Protein AF-A0A0P9PEJ6-F1 (afdb_monomer)

Sequence (163 aa):
MDCRLTDPLYSADGSTVIAEAGDKLTGEQTVQVGPGETSVFTTWTEIETQSGVRAKMDSFGAGPMGASGTEAWINRHYMQRFGGAVMLSFIQDALQAASNTTQKSSGSGGYTVNNSEQNVESMANKALDSTINIPDTGKLLPGTVITVIVARDIDFSSVFENR

InterPro domains:
  IPR005498 Type IV secretion system, VirB10/TraB/TrbI [PF03743] (3-156)
  IPR005498 Type IV secretion system, VirB10/TraB/TrbI [cd16429] (3-157)
  IPR042217 Type IV secretion system, VirB10/TrbI [G3DSA:2.40.128.260] (1-99)
  IPR042217 Type IV secretion system, VirB10/TrbI [G3DSA:2.40.128.260] (100-163)

Nearest PDB structures (foldseek):
  7o3j-assembly1_A  TM=9.159E-01  e=1.024E-11  Escherichia coli
  8rt6-assembly1_A  TM=8.997E-01  e=5.578E-12  Escherichia coli
  6gyb-assembly1_c  TM=8.789E-01  e=1.316E-09  Xanthomonas citri pv. citri str. 306
  3jqo-assembly1_S  TM=8.433E-01  e=7.652E-09  Escherichia coli K-12
  3jqo-assembly1_G  TM=8.397E-01  e=2.425E-08  Escherichia coli K-12

Radius of gyration: 28.83 Å; Cα contacts (8 Å, |Δi|>4): 261; chains: 1; bounding box: 66×24×83 Å

Foldseek 3Di:
DKDWAQAFDADPVRQDGPAHGRWIWDWDWDDDDDDVDQFIKIFTAWTAHPVGDIFGQRFIKAAPVRHHGHGWDKDPVCCQQCVLLVVLVVVLVVLVVVLVVVVVPDPDDRDPCPVVNVVSVVVSVVSNVVRNPPDMDTDDDPPRDMDIDRPDDTDPCVPDDDD

Organism: NCBI:txid317659

Mean predicted aligned error: 10.23 Å

Solvent-accessible surface area (backbone atoms only — not comparable to full-atom values): 9540 Å² total; per-residue (Å²): 87,82,47,61,38,83,60,65,39,58,41,98,86,62,84,43,80,74,34,52,54,62,21,39,34,37,31,48,78,49,70,54,70,50,96,92,46,56,35,32,39,33,39,35,42,36,40,38,30,89,90,69,53,70,47,73,54,74,20,45,33,16,14,75,85,69,42,90,22,26,80,32,54,70,49,68,51,59,63,71,29,43,39,65,39,54,56,47,49,55,51,50,54,50,51,52,53,51,49,55,57,52,62,76,71,50,99,68,82,84,78,80,59,68,70,57,56,58,53,51,52,54,49,33,52,53,52,29,66,68,23,62,73,61,74,59,46,63,43,75,62,91,87,65,69,69,33,76,49,78,76,58,92,74,88,56,72,94,79,53,79,95,125

Secondary structure (DSSP, 8-state):
-EEE-SSPEEPTTSSSEEE-TT-EEEEEEEE---TT--EEEEEEEEEE-TTS-EEEEEEEEE-TTS-BBEE-EEE--HHHHHHHHHHHHHHHHHHHHHHHHHHTT-SS-----HHHHHHHHHHHHHHHHHHTTPPPEEEPPTT---EEE--S----TTT----

Structure (mmCIF, N/CA/C/O backbone):
data_AF-A0A0P9PEJ6-F1
#
_entry.id   AF-A0A0P9PEJ6-F1
#
loop_
_atom_site.group_PDB
_atom_site.id
_atom_site.type_symbol
_atom_site.label_atom_id
_atom_site.label_alt_id
_atom_site.label_comp_id
_atom_site.label_asym_id
_atom_site.label_entity_id
_atom_site.label_seq_id
_atom_site.pdbx_PDB_ins_code
_atom_site.Cartn_x
_atom_site.Cartn_y
_atom_site.Cartn_z
_atom_site.occupancy
_atom_site.B_iso_or_equiv
_atom_site.auth_seq_id
_atom_site.auth_comp_id
_atom_site.auth_asym_id
_atom_site.auth_atom_id
_atom_site.pdbx_PDB_model_num
ATOM 1 N N . MET A 1 1 ? -0.291 6.636 4.064 1.00 87.12 1 MET A N 1
ATOM 2 C CA . MET A 1 1 ? -1.373 6.133 3.194 1.00 87.12 1 MET A CA 1
ATOM 3 C C . MET A 1 1 ? -2.615 6.065 4.041 1.00 87.12 1 MET A C 1
ATOM 5 O O . MET A 1 1 ? -2.540 5.523 5.137 1.00 87.12 1 MET A O 1
ATOM 9 N N . ASP A 1 2 ? -3.720 6.586 3.517 1.00 91.19 2 ASP A N 1
ATOM 10 C CA . ASP A 1 2 ? -4.993 6.625 4.226 1.00 91.19 2 ASP A CA 1
ATOM 11 C C . ASP A 1 2 ? -5.980 5.729 3.478 1.00 91.19 2 ASP A C 1
ATOM 13 O O . ASP A 1 2 ? -6.169 5.878 2.269 1.00 91.19 2 ASP A O 1
ATOM 17 N N . CYS A 1 3 ? -6.590 4.788 4.188 1.00 93.00 3 CYS A N 1
ATOM 18 C CA . CYS A 1 3 ? -7.646 3.924 3.675 1.00 93.00 3 CYS A CA 1
ATOM 19 C C . CYS A 1 3 ? -8.852 3.933 4.599 1.00 93.00 3 CYS A C 1
ATOM 21 O O . CYS A 1 3 ? -8.797 4.411 5.733 1.00 93.00 3 CYS A O 1
ATOM 23 N N . ARG A 1 4 ? -9.966 3.445 4.065 1.00 94.75 4 ARG A N 1
ATOM 24 C CA . ARG A 1 4 ? -11.242 3.369 4.762 1.00 94.75 4 ARG A CA 1
ATOM 25 C C . ARG A 1 4 ? -11.670 1.917 4.815 1.00 94.75 4 ARG A C 1
ATOM 27 O O . ARG A 1 4 ? -11.563 1.220 3.807 1.00 94.75 4 ARG A O 1
ATOM 34 N N . LEU A 1 5 ? -12.121 1.483 5.983 1.00 94.00 5 LEU A N 1
ATOM 35 C CA . LEU A 1 5 ? -12.648 0.142 6.176 1.00 94.00 5 LEU A CA 1
ATOM 36 C C . LEU A 1 5 ? -13.918 -0.032 5.324 1.00 94.00 5 LEU A C 1
ATOM 38 O O . LEU A 1 5 ? -14.782 0.846 5.334 1.00 94.00 5 LEU A O 1
ATOM 42 N N . THR A 1 6 ? -14.019 -1.119 4.559 1.00 93.44 6 THR A N 1
ATOM 43 C CA . THR A 1 6 ? -15.187 -1.387 3.698 1.00 93.44 6 THR A CA 1
ATOM 44 C C . THR A 1 6 ? -16.329 -2.031 4.465 1.00 93.44 6 THR A C 1
ATOM 46 O O . THR A 1 6 ? -17.483 -1.668 4.258 1.00 93.44 6 THR A O 1
ATOM 49 N N . ASP A 1 7 ? -15.992 -2.943 5.372 1.00 92.50 7 ASP A N 1
ATOM 50 C CA . ASP A 1 7 ? -16.924 -3.762 6.137 1.00 92.50 7 ASP A CA 1
ATOM 51 C C . ASP A 1 7 ? -16.652 -3.595 7.635 1.00 92.50 7 ASP A C 1
ATOM 53 O O . ASP A 1 7 ? -15.500 -3.383 8.013 1.00 92.50 7 ASP A O 1
ATOM 57 N N . PRO A 1 8 ? -17.675 -3.684 8.501 1.00 92.81 8 PRO A N 1
ATOM 58 C CA . PRO A 1 8 ? -17.476 -3.574 9.941 1.00 92.81 8 PRO A CA 1
ATOM 59 C C . PRO A 1 8 ? -16.565 -4.690 10.471 1.00 92.81 8 PRO A C 1
ATOM 61 O O . PRO A 1 8 ? -16.669 -5.852 10.072 1.00 92.81 8 PRO A O 1
ATOM 64 N N . LEU A 1 9 ? -15.687 -4.329 11.406 1.00 91.00 9 LEU A N 1
ATOM 65 C CA . LEU A 1 9 ? -14.806 -5.250 12.112 1.00 91.00 9 LEU A CA 1
ATOM 66 C C . LEU A 1 9 ? -15.454 -5.668 13.430 1.00 91.00 9 LEU A C 1
ATOM 68 O O . LEU A 1 9 ? -15.794 -4.825 14.262 1.00 91.00 9 LEU A O 1
ATOM 72 N N . TYR A 1 10 ? -15.561 -6.973 13.640 1.00 91.62 10 TYR A N 1
ATOM 73 C CA . TYR A 1 10 ? -16.119 -7.555 14.855 1.00 91.62 10 TYR A CA 1
ATOM 74 C C . TYR A 1 10 ? -15.022 -8.084 15.780 1.00 91.62 10 TYR A C 1
ATOM 76 O O . TYR A 1 10 ? -13.910 -8.392 15.344 1.00 91.62 10 TYR A O 1
ATOM 84 N N . SER A 1 11 ? -15.355 -8.222 17.061 1.00 90.44 11 SER A N 1
ATOM 85 C CA . SER A 1 11 ? -14.578 -8.993 18.027 1.00 90.44 11 SER A CA 1
ATOM 86 C C . SER A 1 11 ? -14.460 -10.460 17.612 1.00 90.44 11 SER A C 1
ATOM 88 O O . SER A 1 11 ? -15.230 -10.964 16.794 1.00 90.44 11 SER A O 1
ATOM 90 N N . ALA A 1 12 ? -13.494 -11.172 18.195 1.00 89.19 12 ALA A N 1
ATOM 91 C CA . ALA A 1 12 ? -13.228 -12.573 17.861 1.00 89.19 12 ALA A CA 1
ATOM 92 C C . ALA A 1 12 ? -14.444 -13.501 18.073 1.00 89.19 12 ALA A C 1
ATOM 94 O O . ALA A 1 12 ? -14.595 -14.493 17.366 1.00 89.19 12 ALA A O 1
ATOM 95 N N . ASP A 1 13 ? -15.313 -13.175 19.031 1.00 89.75 13 ASP A N 1
ATOM 96 C CA . ASP A 1 13 ? -16.569 -13.878 19.318 1.00 89.75 13 ASP A CA 1
ATOM 97 C C . ASP A 1 13 ? -17.778 -13.324 18.536 1.00 89.75 13 ASP A C 1
ATOM 99 O O . ASP A 1 13 ? -18.874 -13.873 18.627 1.00 89.75 13 ASP A O 1
ATOM 103 N N . GLY A 1 14 ? -17.596 -12.242 17.775 1.00 88.56 14 GLY A N 1
ATOM 104 C CA . GLY A 1 14 ? -18.642 -11.581 16.998 1.00 88.56 14 GLY A CA 1
ATOM 105 C C . GLY A 1 14 ? -19.641 -10.760 17.819 1.00 88.56 14 GLY A C 1
ATOM 106 O O . GLY A 1 14 ? -20.608 -10.261 17.245 1.00 88.56 14 GLY A O 1
ATOM 107 N N . SER A 1 15 ? -19.451 -10.627 19.136 1.00 88.12 15 SER A N 1
ATOM 108 C CA . SER A 1 15 ? -20.424 -9.966 20.016 1.00 88.12 15 SER A CA 1
ATOM 109 C C . SER A 1 15 ? -20.410 -8.440 19.907 1.00 88.12 15 SER A C 1
ATOM 111 O O . SER A 1 15 ? -21.453 -7.811 20.092 1.00 88.12 15 SER A O 1
ATOM 113 N N . THR A 1 16 ? -19.266 -7.853 19.549 1.00 87.94 16 THR A N 1
ATOM 114 C CA . THR A 1 16 ? -19.057 -6.402 19.568 1.00 87.94 16 THR A CA 1
ATOM 115 C C . THR A 1 16 ? -18.464 -5.921 18.254 1.00 87.94 16 THR A C 1
ATOM 117 O O . THR A 1 16 ? -17.508 -6.497 17.736 1.00 87.94 16 THR A O 1
ATOM 120 N N . VAL A 1 17 ? -19.016 -4.833 17.715 1.00 90.56 17 VAL A N 1
ATOM 121 C CA . VAL A 1 17 ? -18.416 -4.111 16.586 1.00 90.56 17 VAL A CA 1
ATOM 122 C C . VAL A 1 17 ? -17.286 -3.245 17.137 1.00 90.56 17 VAL A C 1
ATOM 124 O O . VAL A 1 17 ? -17.531 -2.322 17.909 1.00 90.56 17 VAL A O 1
ATOM 127 N N . ILE A 1 18 ? -16.051 -3.569 16.762 1.00 90.50 18 ILE A N 1
ATOM 128 C CA . ILE A 1 18 ? -14.842 -2.852 17.190 1.00 90.50 18 ILE A CA 1
ATOM 129 C C . ILE A 1 18 ? -14.619 -1.611 16.322 1.00 90.50 18 ILE A C 1
ATOM 131 O O . ILE A 1 18 ? -14.228 -0.564 16.832 1.00 90.50 18 ILE A O 1
ATOM 135 N N . ALA A 1 19 ? -14.846 -1.735 15.015 1.00 91.69 19 ALA A N 1
ATOM 136 C CA . ALA A 1 19 ? -14.703 -0.642 14.060 1.00 91.69 19 ALA A CA 1
ATOM 137 C C . ALA A 1 19 ? -15.823 -0.709 13.021 1.00 91.69 19 ALA A C 1
ATOM 139 O O . ALA A 1 19 ? -16.190 -1.787 12.549 1.00 91.69 19 ALA A O 1
ATOM 140 N N . GLU A 1 20 ? -16.368 0.444 12.663 1.00 92.62 20 GLU A N 1
ATOM 141 C CA . GLU A 1 20 ? -17.439 0.561 11.681 1.00 92.62 20 GLU A CA 1
ATOM 142 C C . GLU A 1 20 ? -16.878 0.717 10.262 1.00 92.62 20 GLU A C 1
ATOM 144 O O . GLU A 1 20 ? -15.741 1.149 10.043 1.00 92.62 20 GLU A O 1
ATOM 149 N N . ALA A 1 21 ? -17.697 0.396 9.259 1.00 93.69 21 ALA A N 1
ATOM 150 C CA . ALA A 1 21 ? -17.366 0.728 7.879 1.00 93.69 21 ALA A CA 1
ATOM 151 C C . ALA A 1 21 ? -17.160 2.252 7.742 1.00 93.69 21 ALA A C 1
ATOM 153 O O . ALA A 1 21 ? -17.959 3.052 8.228 1.00 93.69 21 ALA A O 1
ATOM 154 N N . GLY A 1 22 ? -16.081 2.661 7.075 1.00 93.56 22 GLY A N 1
ATOM 155 C CA . GLY A 1 22 ? -15.657 4.061 6.967 1.00 93.56 22 GLY A CA 1
ATOM 156 C C . GLY A 1 22 ? -14.606 4.502 7.993 1.00 93.56 22 GLY A C 1
ATOM 157 O O . GLY A 1 22 ? -14.012 5.578 7.827 1.00 93.56 22 GLY A O 1
ATOM 158 N N . ASP A 1 23 ? -14.301 3.672 8.991 1.00 94.38 23 ASP A N 1
ATOM 159 C CA . ASP A 1 23 ? -13.202 3.934 9.921 1.00 94.38 23 ASP A CA 1
ATOM 160 C C . ASP A 1 23 ? -11.859 4.021 9.189 1.00 94.38 23 ASP A C 1
ATOM 162 O O . ASP A 1 23 ? -11.654 3.445 8.113 1.00 94.38 23 ASP A O 1
ATOM 166 N N . LYS A 1 24 ? -10.958 4.848 9.724 1.00 94.56 24 LYS A N 1
ATOM 167 C CA . LYS A 1 24 ? -9.716 5.217 9.050 1.00 94.56 24 LYS A CA 1
ATOM 168 C C . LYS A 1 24 ? -8.621 4.214 9.385 1.00 94.56 24 LYS A C 1
ATOM 170 O O . LYS A 1 24 ? -8.349 3.949 10.549 1.00 94.56 24 LYS A O 1
ATOM 175 N N . LEU A 1 25 ? -7.925 3.734 8.362 1.00 93.81 25 LEU A N 1
ATOM 176 C CA . LEU A 1 25 ? -6.676 3.001 8.514 1.00 93.81 25 LEU A CA 1
ATOM 177 C C . LEU A 1 25 ? -5.528 3.845 7.983 1.00 93.81 25 LEU A C 1
ATOM 179 O O . LEU A 1 25 ? -5.594 4.380 6.871 1.00 93.81 25 LEU A O 1
ATOM 183 N N . THR A 1 26 ? -4.471 3.934 8.780 1.00 94.25 26 THR A N 1
ATOM 184 C CA . THR A 1 26 ? -3.239 4.626 8.416 1.00 94.25 26 THR A CA 1
ATOM 185 C C . THR A 1 26 ? -2.115 3.610 8.286 1.00 94.25 26 THR A C 1
ATOM 187 O O . THR A 1 26 ? -1.973 2.695 9.098 1.00 94.25 26 THR A O 1
ATOM 190 N N . GLY A 1 27 ? -1.317 3.759 7.235 1.00 92.44 27 GLY A N 1
ATOM 191 C CA . GLY A 1 27 ? -0.194 2.873 6.968 1.00 92.44 27 GLY A CA 1
ATOM 192 C C . GLY A 1 27 ? 0.860 3.488 6.062 1.00 92.44 27 GLY A C 1
ATO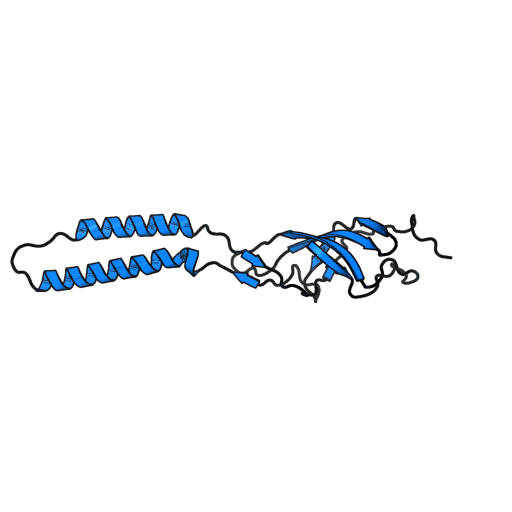M 193 O O . GLY A 1 27 ? 0.730 4.616 5.573 1.00 92.44 27 GLY A O 1
ATOM 194 N N . GLU A 1 28 ? 1.900 2.714 5.809 1.00 90.69 28 GLU A N 1
ATOM 195 C CA . GLU A 1 28 ? 3.027 3.053 4.952 1.00 90.69 28 GLU A CA 1
ATOM 196 C C . GLU A 1 28 ? 3.125 2.057 3.799 1.00 90.69 28 GLU A C 1
ATOM 198 O O . GLU A 1 28 ? 2.848 0.869 3.950 1.00 90.69 28 GLU A O 1
ATOM 203 N N . GLN A 1 29 ? 3.512 2.551 2.626 1.00 88.44 29 GLN A N 1
ATOM 204 C CA . GLN A 1 29 ? 3.712 1.720 1.445 1.00 88.44 29 GLN A CA 1
ATOM 205 C C . GLN A 1 29 ? 5.195 1.626 1.148 1.00 88.44 29 GLN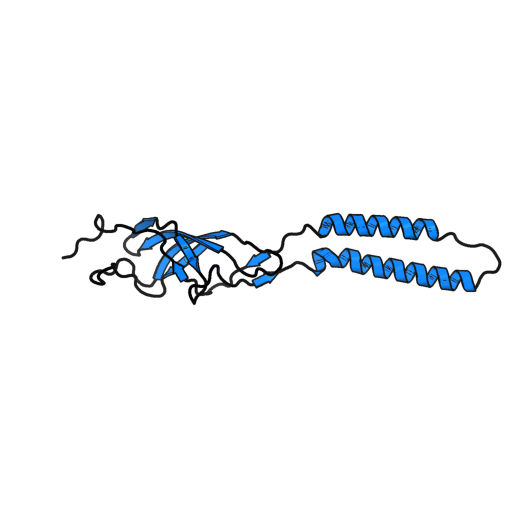 A C 1
ATOM 207 O O . GLN A 1 29 ? 5.862 2.642 0.957 1.00 88.44 29 GLN A O 1
ATOM 212 N N . THR A 1 30 ? 5.682 0.397 1.055 1.00 83.44 30 THR A N 1
ATOM 213 C CA . THR A 1 30 ? 7.020 0.108 0.565 1.00 83.44 30 THR A CA 1
ATOM 214 C C . THR A 1 30 ? 6.891 -0.516 -0.812 1.00 83.44 30 THR A C 1
ATOM 216 O O . THR A 1 30 ? 6.319 -1.590 -1.005 1.00 83.44 30 THR A O 1
ATOM 219 N N . VAL A 1 31 ? 7.412 0.202 -1.798 1.00 76.12 31 VAL A N 1
ATOM 220 C CA . VAL A 1 31 ? 7.466 -0.267 -3.175 1.00 76.12 31 VAL A CA 1
ATOM 221 C C . VAL A 1 31 ? 8.662 -1.200 -3.294 1.00 76.12 31 VAL A C 1
ATOM 223 O O . VAL A 1 31 ? 9.806 -0.755 -3.215 1.00 76.12 31 VAL A O 1
ATOM 226 N N . GLN A 1 32 ? 8.395 -2.487 -3.484 1.00 71.56 32 GLN A N 1
ATOM 227 C CA . GLN A 1 32 ? 9.423 -3.489 -3.718 1.00 71.56 32 GLN A CA 1
ATOM 228 C C . GLN A 1 32 ? 9.243 -3.997 -5.146 1.00 71.56 32 GLN A C 1
ATOM 230 O O . GLN A 1 32 ? 8.410 -4.847 -5.428 1.00 71.56 32 GLN A O 1
ATOM 235 N N . VAL A 1 33 ? 9.962 -3.375 -6.080 1.00 70.06 33 VAL A N 1
ATOM 236 C CA . VAL A 1 33 ? 9.884 -3.731 -7.500 1.00 70.06 33 VAL A CA 1
ATOM 237 C C . VAL A 1 33 ? 11.184 -4.423 -7.872 1.00 70.06 33 VAL A C 1
ATOM 239 O O . VAL A 1 33 ? 12.225 -3.784 -8.021 1.00 70.06 33 VAL A O 1
ATOM 242 N N . GLY A 1 34 ? 11.120 -5.749 -7.962 1.00 71.06 34 GLY A N 1
ATOM 243 C CA . GLY A 1 34 ? 12.201 -6.604 -8.437 1.00 71.06 34 GLY A CA 1
ATOM 244 C C . GLY A 1 34 ? 11.947 -7.125 -9.858 1.00 71.06 34 GLY A C 1
ATOM 245 O O . GLY A 1 34 ? 10.827 -7.046 -10.374 1.00 71.06 34 GLY A O 1
ATOM 246 N N . PRO A 1 35 ? 12.960 -7.709 -10.523 1.00 67.12 35 PRO A N 1
ATOM 247 C CA . PRO A 1 35 ? 12.762 -8.399 -11.792 1.00 67.12 35 PRO A CA 1
ATOM 248 C C . PRO A 1 35 ? 11.734 -9.535 -11.655 1.00 67.12 35 PRO A C 1
ATOM 250 O O . PRO A 1 35 ? 11.996 -10.546 -11.014 1.00 67.12 35 PRO A O 1
ATOM 253 N N . GLY A 1 36 ? 10.562 -9.363 -12.274 1.00 70.25 36 GLY A N 1
ATOM 254 C CA . GLY A 1 36 ? 9.468 -10.345 -12.231 1.00 70.25 36 GLY A CA 1
ATOM 255 C C . GLY A 1 36 ? 8.509 -10.188 -11.048 1.00 70.25 36 GLY A C 1
ATOM 256 O O . GLY A 1 36 ? 7.495 -10.876 -11.013 1.00 70.25 36 GLY A O 1
ATOM 257 N N . GLU A 1 37 ? 8.781 -9.260 -10.133 1.00 74.50 37 GLU A N 1
ATOM 258 C CA . GLU A 1 37 ? 7.898 -8.947 -9.015 1.00 74.50 37 GLU A CA 1
ATOM 259 C C . GLU A 1 37 ? 7.045 -7.725 -9.349 1.00 74.50 37 GLU A C 1
ATOM 261 O O . GLU A 1 37 ? 7.562 -6.710 -9.831 1.00 74.50 37 GLU A O 1
ATOM 266 N N . THR A 1 38 ? 5.731 -7.836 -9.124 1.00 80.56 38 THR A N 1
ATOM 267 C CA . THR A 1 38 ? 4.780 -6.768 -9.448 1.00 80.56 38 THR A CA 1
ATOM 268 C C . THR A 1 38 ? 3.880 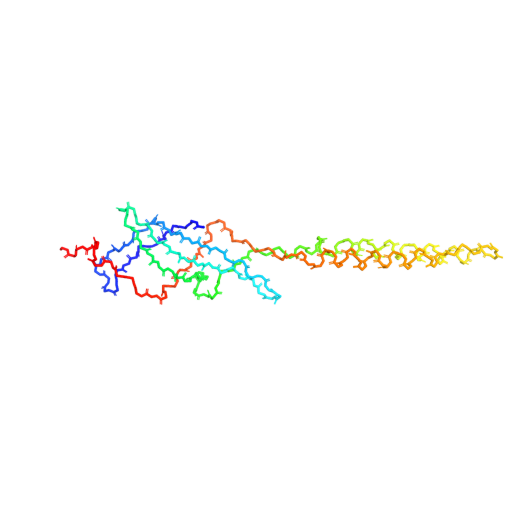-6.320 -8.300 1.00 80.56 38 THR A C 1
ATOM 270 O O . THR A 1 38 ? 2.736 -5.908 -8.507 1.00 80.56 38 THR A O 1
ATOM 273 N N . SER A 1 39 ? 4.401 -6.395 -7.080 1.00 85.00 39 SER A N 1
ATOM 274 C CA . SER A 1 39 ? 3.667 -6.131 -5.845 1.00 85.00 39 SER A CA 1
ATOM 275 C C . SER A 1 39 ? 4.168 -4.888 -5.114 1.00 85.00 39 SER A C 1
ATOM 277 O O . SER A 1 39 ? 5.351 -4.561 -5.109 1.00 85.00 39 SER A O 1
ATOM 279 N N . VAL A 1 40 ? 3.249 -4.192 -4.449 1.00 87.69 40 VAL A N 1
ATOM 280 C CA . VAL A 1 40 ? 3.560 -3.195 -3.421 1.00 87.69 40 VAL A CA 1
ATOM 281 C C . VAL A 1 40 ? 3.166 -3.772 -2.072 1.00 87.69 40 VAL A C 1
ATOM 283 O O . VAL A 1 40 ? 2.043 -4.253 -1.892 1.00 87.69 40 VAL A O 1
ATOM 286 N N . PHE A 1 41 ? 4.087 -3.706 -1.117 1.00 88.50 41 PHE A N 1
ATOM 287 C CA . PHE A 1 41 ? 3.822 -4.103 0.256 1.00 88.50 41 PHE A CA 1
ATOM 288 C C . PHE A 1 41 ? 3.331 -2.895 1.034 1.00 88.50 41 PHE A C 1
ATOM 290 O O . PHE A 1 41 ? 3.923 -1.816 0.997 1.00 88.50 41 PHE A O 1
ATOM 297 N N . THR A 1 42 ? 2.218 -3.077 1.729 1.00 90.50 42 THR A N 1
ATOM 298 C CA . THR A 1 42 ? 1.664 -2.055 2.613 1.00 90.50 42 THR A CA 1
ATOM 299 C C . THR A 1 42 ? 1.788 -2.560 4.037 1.00 90.50 42 THR A C 1
ATOM 301 O O . THR A 1 42 ? 1.491 -3.721 4.298 1.00 90.50 42 THR A O 1
ATOM 304 N N . THR A 1 43 ? 2.218 -1.702 4.949 1.00 92.12 43 THR A N 1
ATOM 305 C CA . THR A 1 43 ? 2.225 -1.975 6.384 1.00 92.12 43 THR A CA 1
ATOM 306 C C . THR A 1 43 ? 1.240 -1.024 7.037 1.00 92.12 43 THR A C 1
ATOM 308 O O . THR A 1 43 ? 1.336 0.190 6.871 1.00 92.12 43 THR A O 1
ATOM 311 N N . TRP A 1 44 ? 0.278 -1.567 7.764 1.00 92.94 44 TRP A N 1
ATOM 312 C CA . TRP A 1 44 ? -0.739 -0.818 8.485 1.00 92.94 44 TRP A CA 1
ATOM 313 C C . TRP A 1 44 ? -0.287 -0.590 9.918 1.00 92.94 44 TRP A C 1
ATOM 315 O O . TRP A 1 44 ? 0.052 -1.539 10.621 1.00 92.94 44 TRP A O 1
ATOM 325 N N . THR A 1 45 ? -0.270 0.664 10.350 1.00 93.38 45 THR A N 1
ATOM 326 C CA . THR A 1 45 ? 0.263 1.050 11.660 1.00 93.38 45 THR A CA 1
ATOM 327 C C . THR A 1 45 ? -0.857 1.251 12.669 1.00 93.38 45 THR A C 1
ATOM 329 O O . THR A 1 45 ? -0.787 0.729 13.780 1.00 93.38 45 THR A O 1
ATOM 332 N N . GLU A 1 46 ? -1.926 1.945 12.280 1.00 92.81 46 GLU A N 1
ATOM 333 C CA . GLU A 1 46 ? -2.994 2.359 13.192 1.00 92.81 46 GLU A CA 1
ATOM 334 C C . GLU A 1 46 ? -4.374 2.285 12.528 1.00 92.81 46 GLU A C 1
ATOM 336 O O . GLU A 1 46 ? -4.536 2.630 11.353 1.00 92.81 46 GLU A O 1
ATOM 341 N N . ILE A 1 47 ? -5.371 1.861 13.307 1.00 92.75 47 ILE A N 1
ATOM 342 C CA . ILE A 1 47 ? -6.793 2.058 13.016 1.00 92.75 47 ILE A CA 1
ATOM 343 C C . ILE A 1 47 ? -7.350 3.141 13.936 1.00 92.75 47 ILE A C 1
ATOM 345 O O . ILE A 1 47 ? -7.093 3.143 15.140 1.00 92.75 47 ILE A O 1
ATOM 349 N N . GLU A 1 48 ? -8.118 4.051 13.353 1.00 93.00 48 GLU A N 1
ATOM 350 C CA . GLU A 1 48 ? -8.845 5.111 14.035 1.00 93.00 48 GLU A CA 1
ATOM 351 C C . GLU A 1 48 ? -10.334 4.957 13.733 1.00 93.00 48 GLU A C 1
ATOM 353 O O . GLU A 1 48 ? -10.782 5.070 12.587 1.00 93.00 48 GLU A O 1
ATOM 358 N N . THR A 1 49 ? -11.090 4.691 14.790 1.00 91.19 49 THR A N 1
ATOM 359 C CA . THR A 1 49 ? -12.547 4.581 14.739 1.00 91.19 49 THR A CA 1
ATOM 360 C C . THR A 1 49 ? -13.201 5.959 14.725 1.00 91.19 49 THR A C 1
ATOM 362 O O . THR A 1 49 ? -12.649 6.926 15.257 1.00 91.19 49 THR A O 1
ATOM 365 N N . GLN A 1 50 ? -14.409 6.071 14.174 1.00 85.06 50 GLN A N 1
ATOM 366 C CA . GLN A 1 50 ? -15.186 7.318 14.202 1.00 85.06 50 GLN A CA 1
ATOM 367 C C . GLN A 1 50 ? -15.488 7.831 15.619 1.00 85.06 50 GLN A C 1
ATOM 369 O O . GLN A 1 50 ? -15.661 9.035 15.810 1.00 85.06 50 GLN A O 1
ATOM 374 N N . SER A 1 51 ? -15.506 6.950 16.622 1.00 83.94 51 SER A N 1
ATOM 375 C CA . SER A 1 51 ? -15.651 7.315 18.037 1.00 83.94 51 SER A CA 1
ATOM 376 C C . SER A 1 51 ? -14.374 7.917 18.650 1.00 83.94 51 SER A C 1
ATOM 378 O O . SER A 1 51 ? -14.395 8.358 19.798 1.00 83.94 51 SER A O 1
ATOM 380 N N . GLY A 1 52 ? -13.271 7.981 17.894 1.00 84.62 52 GLY A N 1
ATOM 381 C CA . GLY A 1 52 ? -11.991 8.559 18.313 1.00 84.62 52 GLY A CA 1
ATOM 382 C C . GLY A 1 52 ? -11.050 7.566 19.000 1.00 84.62 52 GLY A C 1
ATOM 383 O O . GLY A 1 52 ? -9.974 7.955 19.465 1.00 84.62 52 GLY A O 1
ATOM 384 N N . VAL A 1 53 ? -11.423 6.284 19.063 1.00 88.19 53 VAL A N 1
ATOM 385 C CA . VAL A 1 53 ? -10.553 5.219 19.574 1.00 88.19 53 VAL A CA 1
ATOM 386 C C . VAL A 1 53 ? -9.489 4.910 18.535 1.00 88.19 53 VAL A C 1
ATOM 388 O O . VAL A 1 53 ? -9.805 4.673 17.368 1.00 88.19 53 VAL A O 1
ATOM 391 N N . ARG A 1 54 ? -8.232 4.886 18.977 1.00 90.00 54 ARG A N 1
ATOM 392 C CA . ARG A 1 54 ? -7.073 4.555 18.150 1.00 90.00 54 ARG A CA 1
ATOM 393 C C . ARG A 1 54 ? -6.376 3.324 18.691 1.00 90.00 54 ARG A C 1
ATOM 395 O O . ARG A 1 54 ? -6.105 3.249 19.889 1.00 90.00 54 ARG A O 1
ATOM 402 N N . ALA A 1 55 ? -6.069 2.387 17.805 1.00 89.25 55 ALA A N 1
ATOM 403 C CA . ALA A 1 55 ? -5.351 1.173 18.149 1.00 89.25 55 ALA A CA 1
ATOM 404 C C . ALA A 1 55 ? -4.229 0.905 17.152 1.00 89.25 55 ALA A C 1
ATOM 406 O O . ALA A 1 55 ? -4.412 0.977 15.935 1.00 89.25 55 ALA A O 1
ATOM 407 N N . LYS A 1 56 ? -3.056 0.564 17.686 1.00 90.50 56 LYS A N 1
ATOM 408 C CA . LYS A 1 56 ? -1.920 0.133 16.876 1.00 90.50 56 LYS A CA 1
ATOM 409 C C . LYS A 1 56 ? -2.124 -1.307 16.442 1.00 90.50 56 LYS A C 1
ATOM 411 O O . LYS A 1 56 ? -2.413 -2.158 17.280 1.00 90.50 56 LYS A O 1
ATOM 416 N N . MET A 1 57 ? -1.940 -1.571 15.154 1.00 88.06 57 MET A N 1
ATOM 417 C CA . MET A 1 57 ? -2.062 -2.918 14.597 1.00 88.06 57 MET A CA 1
ATOM 418 C C . MET A 1 57 ? -0.744 -3.491 14.081 1.00 88.06 57 MET A C 1
ATOM 420 O O . MET A 1 57 ? -0.600 -4.711 14.089 1.00 88.06 57 MET A O 1
ATOM 424 N N . ASP A 1 58 ? 0.191 -2.641 13.635 1.00 89.94 58 ASP A N 1
ATOM 425 C CA . ASP A 1 58 ? 1.504 -3.022 13.084 1.00 89.94 58 ASP A CA 1
ATOM 426 C C . ASP A 1 58 ? 1.444 -4.309 12.232 1.00 89.94 58 ASP A C 1
ATOM 428 O O . ASP A 1 58 ? 2.085 -5.319 12.524 1.00 89.94 58 ASP A O 1
ATOM 432 N N . SER A 1 59 ? 0.576 -4.292 11.219 1.00 90.38 59 SER A N 1
ATOM 433 C CA . SER A 1 59 ? 0.126 -5.468 10.467 1.00 90.38 59 SER A CA 1
ATOM 434 C C . SER A 1 59 ? 0.376 -5.326 8.967 1.00 90.38 59 SER A C 1
ATOM 436 O O . SER A 1 59 ? 0.595 -4.228 8.459 1.00 90.38 59 SER A O 1
ATOM 438 N N . PHE A 1 60 ? 0.352 -6.439 8.232 1.00 90.00 60 PHE A N 1
ATOM 439 C CA . PHE A 1 60 ? 0.688 -6.444 6.807 1.00 90.00 60 PHE A CA 1
ATOM 440 C C . PHE A 1 60 ? -0.550 -6.317 5.917 1.00 90.00 60 PHE A C 1
ATOM 442 O O . PHE A 1 60 ? -1.629 -6.833 6.210 1.00 90.00 60 PHE A O 1
ATOM 449 N N . GLY A 1 61 ? -0.375 -5.620 4.802 1.00 88.56 61 GLY A N 1
ATOM 450 C CA . GLY A 1 61 ? -1.327 -5.530 3.709 1.00 88.56 61 GLY A CA 1
ATOM 451 C C . GLY A 1 61 ? -1.142 -6.677 2.722 1.00 88.56 61 GLY A C 1
ATOM 452 O O . GLY A 1 61 ? -0.025 -7.037 2.347 1.00 88.56 61 GLY A O 1
ATOM 453 N N . ALA A 1 62 ? -2.263 -7.212 2.273 1.00 90.12 62 ALA A N 1
ATOM 454 C CA . ALA A 1 62 ? -2.379 -8.262 1.284 1.00 90.12 62 ALA A CA 1
ATOM 455 C C . ALA A 1 62 ? -3.262 -7.783 0.127 1.00 90.12 62 ALA A C 1
ATOM 457 O O . ALA A 1 62 ? -4.068 -6.860 0.270 1.00 90.12 62 ALA A O 1
ATOM 458 N N . GLY A 1 63 ? -3.119 -8.418 -1.031 1.00 88.94 63 GLY A N 1
ATOM 459 C CA . GLY A 1 63 ? -4.034 -8.214 -2.145 1.00 88.94 63 GLY A CA 1
ATOM 460 C C . GLY A 1 63 ? -5.474 -8.599 -1.769 1.00 88.94 63 GLY A C 1
ATOM 461 O O . GLY A 1 63 ? -5.692 -9.269 -0.760 1.00 88.94 63 GLY A O 1
ATOM 462 N N . PRO A 1 64 ? -6.465 -8.253 -2.604 1.00 87.06 64 PRO A N 1
ATOM 463 C CA . PRO A 1 64 ? -7.890 -8.437 -2.299 1.00 87.06 64 PRO A CA 1
ATOM 464 C C . PRO A 1 64 ? -8.311 -9.896 -2.043 1.00 87.06 64 PRO A C 1
ATOM 466 O O . PRO A 1 64 ? -9.358 -10.140 -1.456 1.00 87.06 64 PRO A O 1
ATOM 469 N N . MET A 1 65 ? -7.507 -10.873 -2.480 1.00 87.44 65 MET A N 1
ATOM 470 C CA . MET A 1 65 ? -7.718 -12.307 -2.227 1.00 87.44 65 MET A CA 1
ATOM 471 C C . MET A 1 65 ? -6.758 -12.888 -1.170 1.00 87.44 65 MET A C 1
ATOM 473 O O . MET A 1 65 ? -6.564 -14.098 -1.116 1.00 87.44 65 MET A O 1
ATOM 477 N N . GLY A 1 66 ? -6.104 -12.048 -0.362 1.00 86.88 66 GLY A N 1
ATOM 478 C CA . GLY A 1 66 ? -5.137 -12.485 0.652 1.00 86.88 66 GLY A CA 1
ATOM 479 C C . GLY A 1 66 ? -3.754 -12.861 0.104 1.00 86.88 66 GLY A C 1
ATOM 480 O O . GLY A 1 66 ? -2.947 -13.445 0.824 1.00 86.88 66 GLY A O 1
ATOM 481 N N . ALA A 1 67 ? -3.457 -12.538 -1.159 1.00 85.75 67 ALA A N 1
ATOM 482 C CA . ALA A 1 67 ? -2.126 -12.731 -1.730 1.00 85.75 67 ALA A CA 1
ATOM 483 C C . ALA A 1 67 ? -1.096 -11.814 -1.049 1.00 85.75 67 ALA A C 1
ATOM 485 O O . ALA A 1 67 ? -1.418 -10.695 -0.651 1.00 85.75 67 ALA A O 1
ATOM 486 N N . SER A 1 68 ? 0.148 -12.281 -0.934 1.00 84.12 68 SER A N 1
ATOM 487 C CA . SER A 1 68 ? 1.236 -11.481 -0.368 1.00 84.12 68 SER A CA 1
ATOM 488 C C . SER A 1 68 ? 1.508 -10.254 -1.243 1.00 84.12 68 SER A C 1
ATOM 490 O O . SER A 1 68 ? 1.848 -10.396 -2.418 1.00 84.12 68 SER A O 1
ATOM 492 N N . GLY A 1 69 ? 1.347 -9.059 -0.671 1.00 83.44 69 GLY A N 1
ATOM 493 C CA . GLY A 1 69 ? 1.442 -7.798 -1.405 1.00 83.44 69 GLY A CA 1
ATOM 494 C C . GLY A 1 69 ? 0.225 -7.511 -2.293 1.00 83.44 69 GLY A C 1
ATOM 495 O O . GLY A 1 69 ? -0.600 -8.375 -2.585 1.00 83.44 69 GLY A O 1
ATOM 496 N N . THR A 1 70 ? 0.081 -6.253 -2.707 1.00 88.88 70 THR A N 1
ATOM 497 C CA . THR A 1 70 ? -0.991 -5.823 -3.618 1.00 88.88 70 THR A CA 1
ATOM 498 C C . THR A 1 70 ? -0.424 -5.599 -5.012 1.00 88.88 70 THR A C 1
ATOM 500 O O . THR A 1 70 ? 0.601 -4.933 -5.152 1.00 88.88 70 THR A O 1
ATOM 503 N N . GLU A 1 71 ? -1.085 -6.135 -6.039 1.00 87.25 71 GLU A N 1
ATOM 504 C CA . GLU A 1 71 ? -0.706 -5.891 -7.433 1.00 87.25 71 GLU A CA 1
ATOM 505 C C . GLU A 1 71 ? -0.724 -4.388 -7.729 1.00 87.25 71 GLU A C 1
ATOM 507 O O . GLU A 1 71 ? -1.701 -3.691 -7.444 1.00 87.25 71 GLU A O 1
ATOM 512 N N . ALA A 1 72 ? 0.379 -3.883 -8.276 1.00 87.75 72 ALA A N 1
ATOM 513 C CA . ALA A 1 72 ? 0.568 -2.464 -8.521 1.00 87.75 72 ALA A CA 1
ATOM 514 C C . ALA A 1 72 ? 0.899 -2.183 -9.983 1.00 87.75 72 ALA A C 1
ATOM 516 O O . ALA A 1 72 ? 1.477 -3.002 -10.698 1.00 87.75 72 ALA A O 1
ATOM 517 N N . TRP A 1 73 ? 0.587 -0.966 -10.417 1.00 87.31 73 TRP A N 1
ATOM 518 C CA . TRP A 1 73 ? 1.006 -0.484 -11.720 1.00 87.31 73 TRP A CA 1
ATOM 519 C C . TRP A 1 73 ? 2.494 -0.149 -11.701 1.00 87.31 73 TRP A C 1
ATOM 521 O O . TRP A 1 73 ? 2.925 0.693 -10.909 1.00 87.31 73 TRP A O 1
ATOM 531 N N . ILE A 1 74 ? 3.277 -0.770 -12.584 1.00 86.31 74 ILE A N 1
ATOM 532 C CA . ILE A 1 74 ? 4.737 -0.630 -12.582 1.00 86.31 74 ILE A CA 1
ATOM 533 C C . ILE A 1 74 ? 5.222 0.070 -13.832 1.00 86.31 74 ILE A C 1
ATOM 535 O O . ILE A 1 74 ? 5.0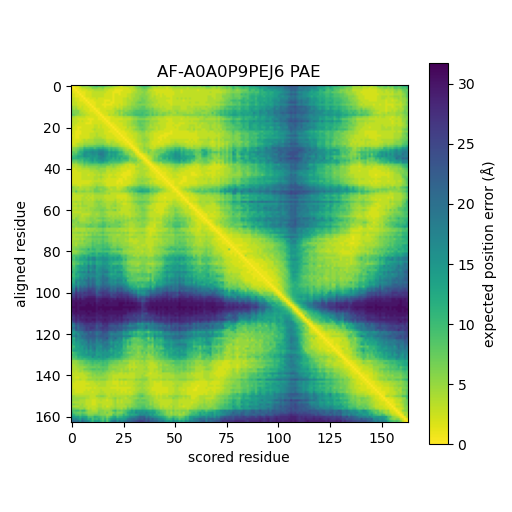19 -0.384 -14.956 1.00 86.31 74 ILE A O 1
ATOM 539 N N . ASN A 1 75 ? 5.948 1.159 -13.615 1.00 88.19 75 ASN A N 1
ATOM 540 C CA . ASN A 1 75 ? 6.723 1.821 -14.640 1.00 88.19 75 ASN A CA 1
ATOM 541 C C . ASN A 1 75 ? 8.198 1.432 -14.490 1.00 88.19 75 ASN A C 1
ATOM 543 O O . ASN A 1 75 ? 8.870 1.848 -13.544 1.00 88.19 75 ASN A O 1
ATOM 547 N N . ARG A 1 76 ? 8.680 0.646 -15.458 1.00 87.00 76 ARG A N 1
ATOM 548 C CA . ARG A 1 76 ? 10.072 0.173 -15.556 1.00 87.00 76 ARG A CA 1
ATOM 549 C C . ARG A 1 76 ? 11.019 1.166 -16.223 1.00 87.00 76 ARG A C 1
ATOM 551 O O . ARG A 1 76 ? 12.189 0.866 -16.438 1.00 87.00 76 ARG A O 1
ATOM 558 N N . HIS A 1 77 ? 10.501 2.326 -16.626 1.00 89.62 77 HIS A N 1
ATOM 559 C CA . HIS A 1 77 ? 11.276 3.407 -17.221 1.00 89.62 77 HIS A CA 1
ATOM 560 C C . HIS A 1 77 ? 12.131 2.978 -18.426 1.00 89.62 77 HIS A C 1
ATOM 562 O O . HIS A 1 77 ? 13.208 3.521 -18.639 1.00 89.62 77 HIS A O 1
ATOM 568 N N . TYR A 1 78 ? 11.673 2.013 -19.238 1.00 87.62 78 TYR A N 1
ATOM 569 C CA . TYR A 1 78 ? 12.472 1.451 -20.340 1.00 87.62 78 TYR A CA 1
ATOM 570 C C . TYR A 1 78 ? 13.014 2.519 -21.297 1.00 87.62 78 TYR A C 1
ATOM 572 O O . TYR A 1 78 ? 14.183 2.474 -21.670 1.00 87.62 78 TYR A O 1
ATOM 580 N N . MET A 1 79 ? 12.197 3.515 -21.649 1.00 88.69 79 MET A N 1
ATOM 581 C CA . MET A 1 79 ? 12.626 4.602 -22.533 1.00 88.69 79 MET A CA 1
ATOM 582 C C . MET A 1 79 ? 13.667 5.513 -21.877 1.00 88.69 79 MET A C 1
ATOM 584 O O . MET A 1 79 ? 14.591 5.958 -22.546 1.00 88.69 79 MET A O 1
ATOM 588 N N . GLN A 1 80 ? 13.562 5.771 -20.576 1.00 88.62 80 GLN A N 1
ATOM 589 C CA . GLN A 1 80 ? 14.540 6.574 -19.845 1.00 88.62 80 GLN A CA 1
ATOM 590 C C . GLN A 1 80 ? 15.838 5.792 -19.593 1.00 88.62 80 GLN A C 1
ATOM 592 O O . GLN A 1 80 ? 16.915 6.374 -19.641 1.00 88.62 80 GLN A O 1
ATOM 597 N N . ARG A 1 81 ? 15.738 4.476 -19.364 1.00 88.06 81 ARG A N 1
ATOM 598 C CA . ARG A 1 81 ? 16.870 3.577 -19.097 1.00 88.06 81 ARG A CA 1
ATOM 599 C C . ARG A 1 81 ? 17.672 3.260 -20.355 1.00 88.06 81 ARG A C 1
ATOM 601 O O . ARG A 1 81 ? 18.896 3.311 -20.314 1.00 88.06 81 ARG A O 1
ATOM 608 N N . PHE A 1 82 ? 16.993 2.966 -21.463 1.00 86.44 82 PHE A N 1
ATOM 609 C CA . PHE A 1 82 ? 17.617 2.441 -22.683 1.00 86.44 82 PHE A CA 1
ATOM 610 C C . PHE A 1 82 ? 17.457 3.347 -23.909 1.00 86.44 82 PHE A C 1
ATOM 612 O O . PHE A 1 82 ? 18.168 3.158 -24.891 1.00 86.44 82 PHE A O 1
ATOM 619 N N . GLY A 1 83 ? 16.576 4.351 -23.882 1.00 86.19 83 GLY A N 1
ATOM 620 C CA . GLY A 1 83 ? 16.291 5.183 -25.057 1.00 86.19 83 GLY A CA 1
ATOM 621 C C . GLY A 1 83 ? 17.498 5.976 -25.559 1.00 86.19 83 GLY A C 1
ATOM 622 O O . GLY A 1 83 ? 17.699 6.072 -26.766 1.00 86.19 83 GLY A O 1
ATOM 623 N N . GLY A 1 84 ? 18.342 6.483 -24.653 1.00 84.38 84 GLY A N 1
ATOM 624 C CA . GLY A 1 84 ? 19.585 7.167 -25.027 1.00 84.38 84 GLY A CA 1
ATOM 625 C C . GLY A 1 84 ? 20.590 6.235 -25.712 1.00 84.38 84 GLY A C 1
ATOM 626 O O . GLY A 1 84 ? 21.153 6.596 -26.743 1.00 84.38 84 GLY A O 1
ATOM 627 N N . ALA A 1 85 ? 20.759 5.018 -25.186 1.00 83.69 85 ALA A N 1
ATOM 628 C CA . ALA A 1 85 ? 21.643 4.010 -25.771 1.00 83.69 85 ALA A CA 1
ATOM 629 C C . ALA A 1 85 ? 21.148 3.550 -27.153 1.00 83.69 85 ALA A C 1
ATOM 631 O O . ALA A 1 85 ? 21.936 3.483 -28.090 1.00 83.69 85 ALA A O 1
ATOM 632 N N . VAL A 1 86 ? 19.837 3.322 -27.302 1.00 85.62 86 VAL A N 1
ATOM 633 C CA . VAL A 1 86 ? 19.206 2.953 -28.580 1.00 85.62 86 VAL A CA 1
ATOM 634 C C . VAL A 1 86 ? 19.326 4.075 -29.616 1.00 85.62 86 VAL A C 1
ATOM 636 O O . VAL A 1 86 ? 19.668 3.830 -30.767 1.00 85.62 86 VAL A O 1
ATOM 639 N N . MET A 1 87 ? 19.074 5.331 -29.236 1.00 85.81 87 MET A N 1
ATOM 640 C CA . MET A 1 87 ? 19.246 6.463 -30.154 1.00 85.81 87 MET A CA 1
ATOM 641 C C . MET A 1 87 ? 20.701 6.588 -30.616 1.00 85.81 87 MET A C 1
ATOM 643 O O . MET A 1 87 ? 20.961 6.857 -31.788 1.00 85.81 87 MET A O 1
ATOM 647 N N . LEU A 1 88 ? 21.651 6.377 -29.705 1.00 80.31 88 LEU A N 1
ATOM 648 C CA . LEU A 1 88 ? 23.066 6.476 -30.018 1.00 80.31 88 LEU A CA 1
ATOM 649 C C . LEU A 1 88 ? 23.556 5.323 -30.898 1.00 80.31 88 LEU A C 1
ATOM 651 O O . LEU A 1 88 ? 24.347 5.578 -31.802 1.00 80.31 88 LEU A O 1
ATOM 655 N N . SER A 1 89 ? 23.052 4.098 -30.709 1.00 79.56 89 SER A N 1
ATOM 656 C CA . SER A 1 89 ? 23.368 2.977 -31.603 1.00 79.56 89 SER A CA 1
ATOM 657 C C . SER A 1 89 ? 22.893 3.252 -33.032 1.00 79.56 89 SER A C 1
ATOM 659 O O . SER A 1 89 ? 23.644 3.033 -33.973 1.00 79.56 89 SER A O 1
ATOM 661 N N . PHE A 1 90 ? 21.710 3.852 -33.217 1.00 84.56 90 PHE A N 1
ATOM 662 C CA . PHE A 1 90 ? 21.262 4.271 -34.552 1.00 84.56 90 PHE A CA 1
ATOM 663 C C . PHE A 1 90 ? 22.166 5.340 -35.186 1.00 84.56 90 PHE A C 1
ATOM 665 O O . PHE A 1 90 ? 22.363 5.337 -36.400 1.00 84.56 90 PHE A O 1
ATOM 672 N N . ILE A 1 91 ? 22.729 6.253 -34.387 1.00 82.12 91 ILE A N 1
ATOM 673 C CA . ILE A 1 91 ? 23.701 7.243 -34.878 1.00 82.12 91 ILE A CA 1
ATOM 674 C C . ILE A 1 91 ? 25.014 6.556 -35.279 1.00 82.12 91 ILE A C 1
ATOM 676 O O . ILE A 1 91 ? 25.567 6.894 -36.325 1.00 82.12 91 ILE A O 1
ATOM 680 N N . GLN A 1 92 ? 25.496 5.587 -34.490 1.00 76.56 92 GLN A N 1
ATOM 681 C CA . GLN A 1 92 ? 26.676 4.779 -34.831 1.00 76.56 92 GLN A CA 1
ATOM 682 C C . GLN A 1 92 ? 26.467 4.040 -36.159 1.00 76.56 92 GLN A C 1
ATOM 684 O O . GLN A 1 92 ? 27.280 4.191 -37.070 1.00 76.56 92 GLN A O 1
ATOM 689 N N . ASP A 1 93 ? 25.342 3.337 -36.308 1.00 79.44 93 ASP A N 1
ATOM 690 C CA . ASP A 1 93 ? 25.001 2.595 -37.527 1.00 79.44 93 ASP A CA 1
ATOM 691 C C . ASP A 1 93 ? 24.921 3.519 -38.754 1.00 79.44 93 ASP A C 1
ATOM 693 O O . ASP A 1 93 ? 25.416 3.186 -39.834 1.00 79.44 93 ASP A O 1
ATOM 697 N N . ALA A 1 94 ? 24.345 4.717 -38.600 1.00 82.12 94 ALA A N 1
ATOM 698 C CA . ALA A 1 94 ? 24.263 5.706 -39.674 1.00 82.12 94 ALA A CA 1
ATOM 699 C C . ALA A 1 94 ? 25.643 6.253 -40.082 1.00 82.12 94 ALA A C 1
ATOM 701 O O . ALA A 1 94 ? 25.926 6.386 -41.277 1.00 82.12 94 ALA A O 1
ATOM 702 N N . LEU A 1 95 ? 26.516 6.548 -39.110 1.00 79.38 95 LEU A N 1
ATOM 703 C CA . LEU A 1 95 ? 27.892 6.986 -39.367 1.00 79.38 95 LEU A CA 1
ATOM 704 C C . LEU A 1 95 ? 28.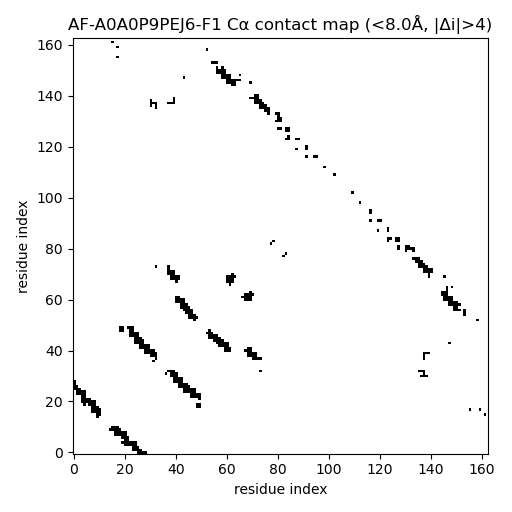705 5.887 -40.062 1.00 79.38 95 LEU A C 1
ATOM 706 O O . LEU A 1 95 ? 29.420 6.180 -41.022 1.00 79.38 95 LEU A O 1
ATOM 710 N N . GLN A 1 96 ? 28.544 4.632 -39.639 1.00 75.31 96 GLN A N 1
ATOM 711 C CA . GLN A 1 96 ? 29.217 3.480 -40.234 1.00 75.31 96 GLN A CA 1
ATOM 712 C C . GLN A 1 96 ? 28.703 3.175 -41.655 1.00 75.31 96 GLN A C 1
ATOM 714 O O . GLN A 1 96 ? 29.470 2.831 -42.556 1.00 75.31 96 GLN A O 1
ATOM 719 N N . ALA A 1 97 ? 27.407 3.354 -41.921 1.00 77.38 97 ALA A N 1
ATOM 720 C CA . ALA A 1 97 ? 26.858 3.243 -43.274 1.00 77.38 97 ALA A CA 1
ATOM 721 C C . ALA A 1 97 ? 27.377 4.357 -44.208 1.00 77.38 97 ALA A C 1
ATOM 723 O O . ALA A 1 97 ? 27.729 4.099 -45.368 1.00 77.38 97 ALA A O 1
ATOM 724 N N . ALA A 1 98 ? 27.470 5.593 -43.709 1.00 73.38 98 ALA A N 1
ATOM 725 C CA . ALA A 1 98 ? 28.010 6.725 -44.459 1.00 73.38 98 ALA A CA 1
ATOM 726 C C . ALA A 1 98 ? 29.515 6.570 -44.746 1.00 73.38 98 ALA A C 1
ATOM 728 O O . ALA A 1 98 ? 29.958 6.825 -45.872 1.00 73.38 98 ALA A O 1
ATOM 729 N N . SER A 1 99 ? 30.300 6.101 -43.769 1.00 68.75 99 SER A N 1
ATOM 730 C CA . SER A 1 99 ? 31.734 5.837 -43.938 1.00 68.75 99 SER A CA 1
ATOM 731 C C . SER A 1 99 ? 31.981 4.743 -44.985 1.00 68.75 99 SER A C 1
ATOM 733 O O . SER A 1 99 ? 32.762 4.956 -45.915 1.00 68.75 99 SER A O 1
ATOM 735 N N . ASN A 1 100 ? 31.222 3.643 -44.937 1.00 64.69 100 ASN A N 1
ATOM 736 C CA . ASN A 1 100 ? 31.281 2.554 -45.918 1.00 64.69 100 ASN A CA 1
ATOM 737 C C . ASN A 1 100 ? 30.922 3.001 -47.348 1.00 64.69 100 ASN A C 1
ATOM 739 O O . ASN A 1 100 ? 31.525 2.545 -48.323 1.00 64.69 100 ASN A O 1
ATOM 743 N N . THR A 1 101 ? 29.951 3.906 -47.492 1.00 63.28 101 THR A N 1
ATOM 744 C CA . THR A 1 101 ? 29.546 4.451 -48.801 1.00 63.28 101 THR A CA 1
ATOM 745 C C . THR A 1 101 ? 30.609 5.398 -49.367 1.00 63.28 101 THR A C 1
ATOM 747 O O . THR A 1 101 ? 30.899 5.372 -50.562 1.00 63.28 101 THR A O 1
ATOM 750 N N . THR A 1 102 ? 31.255 6.182 -48.501 1.00 58.41 102 THR A N 1
ATOM 751 C CA . THR A 1 102 ? 32.315 7.127 -48.885 1.00 58.41 102 THR A CA 1
ATOM 752 C C . THR A 1 102 ? 33.633 6.409 -49.210 1.00 58.41 102 THR A C 1
ATOM 754 O O . THR A 1 102 ? 34.327 6.797 -50.149 1.00 58.41 102 THR A O 1
ATOM 757 N N . GLN A 1 103 ? 33.960 5.311 -48.514 1.00 54.88 103 GLN A N 1
ATOM 758 C CA . GLN A 1 103 ? 35.125 4.470 -48.827 1.00 54.88 103 GLN A CA 1
ATOM 759 C C . GLN A 1 103 ? 35.004 3.746 -50.173 1.00 54.88 103 GLN A C 1
ATOM 761 O O . GLN A 1 103 ? 36.011 3.562 -50.852 1.00 54.88 103 GLN A O 1
ATOM 766 N N . LYS A 1 104 ? 33.791 3.372 -50.604 1.00 53.00 104 LYS A N 1
ATOM 767 C CA . LYS A 1 104 ? 33.579 2.757 -51.928 1.00 53.00 104 LYS A CA 1
ATOM 768 C C . LYS A 1 104 ? 33.755 3.732 -53.101 1.00 53.00 104 LYS A C 1
ATOM 770 O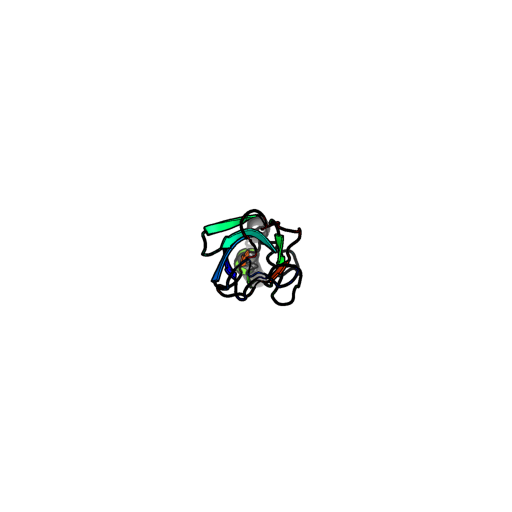 O . LYS A 1 104 ? 33.902 3.267 -54.228 1.00 53.00 104 LYS A O 1
ATOM 775 N N . SER A 1 105 ? 33.757 5.048 -52.863 1.00 49.22 105 SER A N 1
ATOM 776 C CA . SER A 1 105 ? 33.748 6.066 -53.927 1.00 49.22 105 SER A CA 1
ATOM 777 C C . SER A 1 105 ? 35.082 6.795 -54.153 1.00 49.22 105 SER A C 1
ATOM 779 O O . SER A 1 105 ? 35.179 7.561 -55.112 1.00 49.22 105 SER A O 1
ATOM 781 N N . SER A 1 106 ? 36.112 6.581 -53.327 1.00 46.12 106 SER A N 1
ATOM 782 C CA . SER A 1 106 ? 37.281 7.477 -53.303 1.00 46.12 106 SER A CA 1
ATOM 783 C C . SER A 1 106 ? 38.612 6.730 -53.375 1.00 46.12 106 SER A C 1
ATOM 785 O O . SER A 1 106 ? 39.183 6.335 -52.364 1.00 46.12 106 SER A O 1
ATOM 787 N N . GLY A 1 107 ? 39.161 6.618 -54.587 1.00 49.81 107 GLY A N 1
ATOM 788 C CA . GLY A 1 107 ? 40.544 6.202 -54.850 1.00 49.81 107 GLY A CA 1
ATOM 789 C C . GLY A 1 107 ? 41.620 7.229 -54.455 1.00 49.81 107 GLY A C 1
ATOM 790 O O . GLY A 1 107 ? 42.722 7.170 -54.987 1.00 49.81 107 GLY A O 1
ATOM 791 N N . SER A 1 108 ? 41.335 8.189 -53.569 1.00 48.50 108 SER A N 1
ATOM 792 C CA . SER A 1 108 ? 42.330 9.118 -53.015 1.00 48.50 108 SER A CA 1
ATOM 793 C C . SER A 1 108 ? 41.750 9.861 -51.804 1.00 48.50 108 SER A C 1
ATOM 795 O O . SER A 1 108 ? 40.709 10.501 -51.927 1.00 48.50 108 SER A O 1
ATOM 797 N N . GLY A 1 109 ? 42.411 9.780 -50.642 1.00 47.59 109 GLY A N 1
ATOM 798 C CA . GLY A 1 109 ? 42.101 10.588 -49.450 1.00 47.59 109 GLY A CA 1
ATOM 799 C C . GLY A 1 109 ? 41.057 9.991 -48.498 1.00 47.59 109 GLY A C 1
ATOM 800 O O . GLY A 1 109 ? 39.948 10.502 -48.382 1.00 47.59 109 GLY A O 1
ATOM 801 N N . GLY A 1 110 ? 41.411 8.910 -47.796 1.00 46.06 110 GLY A N 1
ATOM 802 C CA . GLY A 1 110 ? 40.565 8.313 -46.761 1.00 46.06 110 GLY A CA 1
ATOM 803 C C . GLY A 1 110 ? 40.383 9.247 -45.562 1.00 46.06 110 GLY A C 1
ATOM 804 O O . GLY A 1 110 ? 41.333 9.514 -44.831 1.00 46.06 110 GLY A O 1
ATOM 805 N N . TYR A 1 111 ? 39.157 9.717 -45.338 1.00 49.84 111 TYR A N 1
ATOM 806 C CA . TYR A 1 111 ? 38.777 10.349 -44.079 1.00 49.84 111 TYR A CA 1
ATOM 807 C C . TYR A 1 111 ? 38.698 9.260 -42.998 1.00 49.84 111 TYR A C 1
ATOM 809 O O . TYR A 1 111 ? 37.906 8.325 -43.092 1.00 49.84 111 TYR A O 1
ATOM 817 N N . THR A 1 112 ? 39.567 9.342 -41.992 1.00 50.62 112 THR A N 1
ATOM 818 C CA . THR A 1 112 ? 39.674 8.395 -40.875 1.00 50.62 112 THR A CA 1
ATOM 819 C C . THR A 1 112 ? 38.501 8.562 -39.905 1.00 50.62 112 THR A C 1
ATOM 821 O O . THR A 1 112 ? 38.544 9.378 -38.989 1.00 50.62 112 THR A O 1
ATOM 824 N N . VAL A 1 113 ? 37.446 7.762 -40.086 1.00 54.72 113 VAL A N 1
ATOM 825 C CA . VAL A 1 113 ? 36.244 7.764 -39.220 1.00 54.72 113 VAL A CA 1
ATOM 826 C C . VAL A 1 113 ? 36.448 6.968 -37.912 1.00 54.72 113 VAL A C 1
ATOM 828 O O . VAL A 1 113 ? 35.695 7.147 -36.958 1.00 54.72 113 VAL A O 1
ATOM 831 N N . ASN A 1 114 ? 37.530 6.186 -37.798 1.00 53.56 114 ASN A N 1
ATOM 832 C CA . ASN A 1 114 ? 37.817 5.307 -36.647 1.00 53.56 114 ASN A CA 1
ATOM 833 C C . ASN A 1 114 ? 37.823 6.005 -35.272 1.00 53.56 114 ASN A C 1
ATOM 835 O O . ASN A 1 114 ? 37.394 5.413 -34.287 1.00 53.56 114 ASN A O 1
ATOM 839 N N . ASN A 1 115 ? 38.280 7.262 -35.181 1.00 55.81 115 ASN A N 1
ATOM 840 C CA . ASN A 1 115 ? 38.282 7.994 -33.903 1.00 55.81 115 ASN A CA 1
ATOM 841 C C . ASN A 1 115 ? 36.872 8.411 -33.453 1.00 55.81 115 ASN A C 1
ATOM 843 O O . ASN A 1 115 ? 36.644 8.613 -32.264 1.00 55.81 115 ASN A O 1
ATOM 847 N N . SER A 1 116 ? 35.925 8.566 -34.383 1.00 61.84 116 SER A N 1
ATOM 848 C CA . SER A 1 116 ? 34.554 8.948 -34.030 1.00 61.84 116 SER A CA 1
ATOM 849 C C . SER A 1 116 ? 33.762 7.749 -33.507 1.00 61.84 116 SER A C 1
ATOM 851 O O . SER A 1 116 ? 33.045 7.900 -32.527 1.00 61.84 116 SER A O 1
ATOM 853 N N . GLU A 1 117 ? 33.943 6.554 -34.077 1.00 62.53 117 GLU A N 1
ATOM 854 C CA . GLU A 1 117 ? 33.231 5.338 -33.643 1.00 62.53 117 GLU A CA 1
ATOM 855 C C . GLU A 1 117 ? 33.564 4.954 -32.188 1.00 62.53 117 GLU A C 1
ATOM 857 O O . GLU A 1 117 ? 32.659 4.793 -31.370 1.00 62.53 117 GLU A O 1
ATOM 862 N N . GLN A 1 118 ? 34.851 4.934 -31.819 1.00 65.38 118 GLN A N 1
ATOM 863 C CA . GLN A 1 118 ? 35.297 4.598 -30.454 1.00 65.38 118 GLN A CA 1
ATOM 864 C C . GLN A 1 118 ? 34.824 5.615 -29.400 1.00 65.38 118 GLN A C 1
ATOM 866 O O . GLN A 1 118 ? 34.460 5.248 -28.280 1.00 65.38 118 GLN A O 1
ATOM 871 N N . ASN A 1 119 ? 34.786 6.903 -29.755 1.00 69.44 119 ASN A N 1
ATOM 872 C CA . ASN A 1 119 ? 34.276 7.946 -28.865 1.00 69.44 119 AS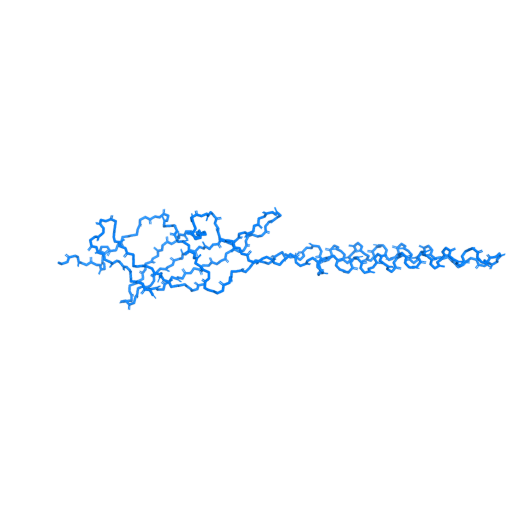N A CA 1
ATOM 873 C C . ASN A 1 119 ? 32.769 7.791 -28.624 1.00 69.44 119 ASN A C 1
ATOM 875 O O . ASN A 1 119 ? 32.304 7.959 -27.497 1.00 69.44 119 ASN A O 1
ATOM 879 N N . VAL A 1 120 ? 32.009 7.435 -29.661 1.00 69.75 120 VAL A N 1
ATOM 880 C CA . VAL A 1 120 ? 30.556 7.263 -29.568 1.00 69.75 120 VAL A CA 1
ATOM 881 C C . VAL A 1 120 ? 30.192 5.994 -28.785 1.00 69.75 120 VAL A C 1
ATOM 883 O O . VAL A 1 120 ? 29.236 6.021 -28.012 1.00 69.75 120 VAL A O 1
ATOM 886 N N . GLU A 1 121 ? 30.965 4.912 -28.899 1.00 70.56 121 GLU A N 1
ATOM 887 C CA . GLU A 1 121 ? 30.782 3.692 -28.096 1.00 70.56 121 GLU A CA 1
ATOM 888 C C . GLU A 1 121 ? 31.042 3.940 -26.598 1.00 70.56 121 GLU A C 1
ATOM 890 O O . GLU A 1 121 ? 30.228 3.584 -25.745 1.00 70.56 121 GLU A O 1
ATOM 895 N N . SER A 1 122 ? 32.124 4.653 -26.267 1.00 75.94 122 SER A N 1
ATOM 896 C CA . SER A 1 122 ? 32.433 5.062 -24.888 1.00 75.94 122 SER A CA 1
ATOM 897 C C . SER A 1 122 ? 31.345 5.965 -24.288 1.00 75.94 122 SER A C 1
ATOM 899 O O . SER A 1 122 ? 30.944 5.799 -23.132 1.00 75.94 122 SER A O 1
ATOM 901 N N . MET A 1 123 ? 30.798 6.887 -25.087 1.00 73.44 123 MET A N 1
ATOM 902 C CA . MET A 1 123 ? 29.669 7.728 -24.681 1.00 73.44 123 MET A CA 1
ATOM 903 C C . MET A 1 123 ? 28.383 6.921 -24.476 1.00 73.44 123 MET A C 1
ATOM 905 O O . MET A 1 123 ? 27.641 7.222 -23.544 1.00 73.44 123 MET A O 1
ATOM 909 N N . ALA A 1 124 ? 28.133 5.894 -25.295 1.00 72.00 124 ALA A N 1
ATOM 910 C CA . ALA A 1 124 ? 26.978 5.010 -25.150 1.00 72.00 124 ALA A CA 1
ATOM 911 C C . ALA A 1 124 ? 27.035 4.209 -23.856 1.00 72.00 124 ALA A C 1
ATOM 913 O O . ALA A 1 124 ? 26.066 4.216 -23.101 1.00 72.00 124 ALA A O 1
ATOM 914 N N . ASN A 1 125 ? 28.188 3.608 -23.564 1.00 78.75 125 ASN A N 1
ATOM 915 C CA . ASN A 1 125 ? 28.404 2.879 -22.320 1.00 78.75 125 ASN A CA 1
ATOM 916 C C . ASN A 1 125 ? 28.248 3.803 -21.109 1.00 78.75 125 ASN A C 1
ATOM 918 O O . ASN A 1 125 ? 27.524 3.477 -20.178 1.00 78.75 125 ASN A O 1
ATOM 922 N N . LYS A 1 126 ? 28.812 5.015 -21.157 1.00 80.25 126 LYS A N 1
ATOM 923 C CA . LYS A 1 126 ? 28.695 5.983 -20.057 1.00 80.25 126 LYS A CA 1
ATOM 924 C C . LYS A 1 126 ? 27.272 6.517 -19.862 1.00 80.25 126 LYS A C 1
ATOM 926 O O . LYS A 1 126 ? 26.844 6.728 -18.728 1.00 80.25 126 LYS A O 1
ATOM 931 N N . ALA A 1 127 ? 26.544 6.757 -20.952 1.00 75.12 127 ALA A N 1
ATOM 932 C CA . ALA A 1 127 ? 25.144 7.164 -20.894 1.00 75.12 127 ALA A CA 1
ATOM 933 C C . ALA A 1 127 ? 24.276 6.034 -20.328 1.00 75.12 127 ALA A C 1
ATOM 935 O O . ALA A 1 127 ? 23.483 6.288 -19.425 1.00 75.12 127 ALA A O 1
ATOM 936 N N . LEU A 1 128 ? 24.482 4.797 -20.795 1.00 79.62 128 LEU A N 1
ATOM 937 C CA . LEU A 1 128 ? 23.791 3.613 -20.294 1.00 79.62 128 LEU A CA 1
ATOM 938 C C . LEU A 1 128 ? 24.098 3.365 -18.815 1.00 79.62 128 LEU A C 1
ATOM 940 O O . LEU A 1 128 ? 23.167 3.188 -18.042 1.00 79.62 128 LEU A O 1
ATOM 944 N N . ASP A 1 129 ? 25.357 3.429 -18.386 1.00 84.06 129 ASP A N 1
ATOM 945 C CA . ASP A 1 129 ? 25.743 3.268 -16.976 1.00 84.06 129 ASP A CA 1
ATOM 946 C C . ASP A 1 129 ? 25.056 4.299 -16.069 1.00 84.06 129 ASP A C 1
ATOM 948 O O . ASP A 1 129 ? 24.668 4.003 -14.933 1.00 84.06 129 ASP A O 1
ATOM 952 N N . SER A 1 130 ? 24.853 5.515 -16.583 1.00 82.19 130 SER A N 1
ATOM 953 C CA . SER A 1 130 ? 24.150 6.573 -15.862 1.00 82.19 130 SER A CA 1
ATOM 954 C C . SER A 1 130 ? 22.632 6.369 -15.813 1.00 82.19 130 SER A C 1
ATOM 956 O O . SER A 1 130 ? 22.002 6.874 -14.884 1.00 82.19 130 SER A O 1
ATOM 958 N N . THR A 1 131 ? 22.025 5.682 -16.786 1.00 82.88 131 THR A N 1
ATOM 959 C CA . THR A 1 131 ? 20.560 5.537 -16.895 1.00 82.88 131 THR A CA 1
ATOM 960 C C . THR A 1 131 ? 20.041 4.154 -16.513 1.00 82.88 131 THR A C 1
ATOM 962 O O . THR A 1 131 ? 18.879 4.022 -16.137 1.00 82.88 131 THR A O 1
ATOM 965 N N . ILE A 1 132 ? 20.871 3.112 -16.546 1.00 82.19 132 ILE A N 1
ATOM 966 C CA . ILE A 1 132 ? 20.474 1.728 -16.250 1.00 82.19 132 ILE A CA 1
ATOM 967 C C . ILE A 1 132 ? 20.031 1.546 -14.794 1.00 82.19 132 I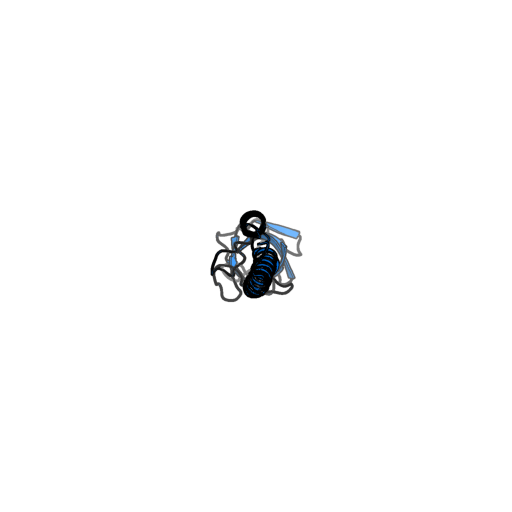LE A C 1
ATOM 969 O O . ILE A 1 132 ? 19.191 0.685 -14.515 1.00 82.19 132 ILE A O 1
ATOM 973 N N . ASN A 1 133 ? 20.550 2.402 -13.905 1.00 82.88 133 ASN A N 1
ATOM 974 C CA . ASN A 1 133 ? 20.300 2.428 -12.464 1.00 82.88 133 ASN A CA 1
ATOM 975 C C . ASN A 1 133 ? 19.047 3.225 -12.055 1.00 82.88 133 ASN A C 1
ATOM 977 O O . ASN A 1 133 ? 18.781 3.354 -10.862 1.00 82.88 133 ASN A O 1
ATOM 981 N N . ILE A 1 134 ? 18.275 3.776 -13.004 1.00 84.25 134 ILE A N 1
ATOM 982 C CA . ILE A 1 134 ? 16.979 4.397 -12.688 1.00 84.25 134 ILE A CA 1
ATOM 983 C C . ILE A 1 134 ? 16.071 3.316 -12.075 1.00 84.25 134 ILE A C 1
ATOM 985 O O . ILE A 1 134 ? 15.812 2.313 -12.750 1.00 84.25 134 ILE A O 1
ATOM 989 N N . PRO A 1 135 ? 15.588 3.490 -10.827 1.00 83.06 135 PRO A N 1
ATOM 990 C CA . PRO A 1 135 ? 14.762 2.487 -10.176 1.00 83.06 135 PRO A CA 1
ATOM 991 C C . PRO A 1 135 ? 13.386 2.391 -10.839 1.00 83.06 135 PRO A C 1
ATOM 993 O O . PRO A 1 135 ? 12.819 3.374 -11.334 1.00 83.06 135 PRO A O 1
ATOM 996 N N . ASP A 1 136 ? 12.828 1.187 -10.814 1.00 86.44 136 ASP A N 1
ATOM 997 C CA . ASP A 1 136 ? 11.446 0.973 -11.214 1.00 86.44 136 ASP A CA 1
ATOM 998 C C . ASP A 1 136 ? 10.511 1.627 -10.185 1.00 86.44 136 ASP A C 1
ATOM 1000 O O . ASP A 1 136 ? 10.816 1.715 -8.994 1.00 86.44 136 ASP A O 1
ATOM 1004 N N . THR A 1 137 ? 9.353 2.105 -10.641 1.00 86.81 137 THR A N 1
ATOM 1005 C CA . THR A 1 137 ? 8.347 2.707 -9.752 1.00 86.81 137 THR A CA 1
ATOM 1006 C C . THR A 1 137 ? 7.053 1.919 -9.814 1.00 86.81 137 THR A C 1
ATOM 1008 O O . THR A 1 137 ? 6.536 1.664 -10.899 1.00 86.81 137 THR A O 1
ATOM 1011 N N . GLY A 1 138 ? 6.528 1.546 -8.651 1.00 86.62 138 GLY A N 1
ATOM 1012 C CA . GLY A 1 138 ? 5.223 0.916 -8.482 1.00 86.62 138 GLY A CA 1
ATOM 1013 C C . GLY A 1 138 ? 4.241 1.901 -7.858 1.00 86.62 138 GLY A C 1
ATOM 1014 O O . GLY A 1 138 ? 4.602 2.633 -6.937 1.00 86.62 138 GLY A O 1
ATOM 1015 N N . LYS A 1 139 ? 3.007 1.948 -8.361 1.00 86.12 139 LYS A N 1
ATOM 1016 C CA . LYS A 1 139 ? 1.925 2.759 -7.792 1.00 86.12 139 LYS A CA 1
ATOM 1017 C C . LYS A 1 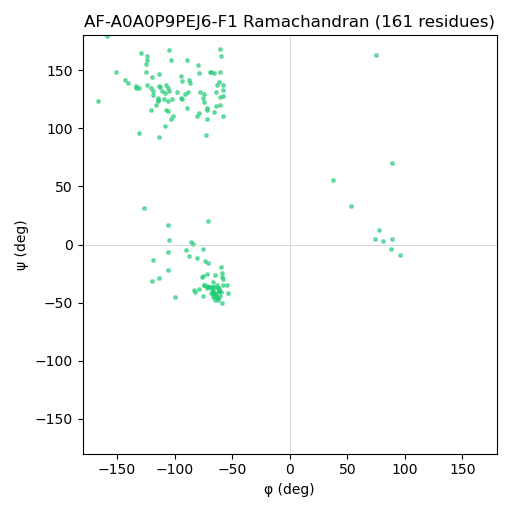139 ? 0.652 1.936 -7.679 1.00 86.12 139 LYS A C 1
ATOM 1019 O O . LYS A 1 139 ? 0.276 1.236 -8.616 1.00 86.12 139 LYS A O 1
ATOM 1024 N N . LEU A 1 140 ? -0.028 2.073 -6.548 1.00 88.38 140 LEU A N 1
ATOM 1025 C CA . LEU A 1 140 ? -1.391 1.585 -6.373 1.00 88.38 140 LEU A CA 1
ATOM 1026 C C . LEU A 1 140 ? -2.376 2.661 -6.828 1.00 88.38 140 LEU A C 1
ATOM 1028 O O . LEU A 1 140 ? -2.137 3.857 -6.639 1.00 88.38 140 LEU A O 1
ATOM 1032 N N . LEU A 1 141 ? -3.460 2.235 -7.470 1.00 88.50 141 LEU A N 1
ATOM 1033 C CA . LEU A 1 141 ? -4.486 3.151 -7.945 1.00 88.50 141 LEU A CA 1
ATOM 1034 C C . LEU A 1 141 ? -5.395 3.572 -6.778 1.00 88.50 141 LEU A C 1
ATOM 1036 O O . LEU A 1 141 ? -5.631 2.790 -5.854 1.00 88.50 141 LEU A O 1
ATOM 1040 N N . PRO A 1 142 ? -5.933 4.803 -6.790 1.00 89.06 142 PRO A N 1
ATOM 1041 C CA . PRO A 1 142 ? -6.965 5.188 -5.837 1.00 89.06 142 PRO A CA 1
ATOM 1042 C C . PRO A 1 142 ? -8.179 4.259 -5.948 1.00 89.06 142 PRO A C 1
ATOM 1044 O O . PRO A 1 142 ? -8.617 3.939 -7.051 1.00 89.06 142 PRO A O 1
ATOM 1047 N N . GLY A 1 143 ? -8.727 3.841 -4.807 1.00 89.25 143 GLY A N 1
ATOM 1048 C CA . GLY A 1 143 ? -9.871 2.924 -4.762 1.00 89.25 143 GLY A CA 1
ATOM 1049 C C . GLY A 1 143 ? -9.516 1.444 -4.931 1.00 89.25 143 GLY A C 1
ATOM 1050 O O . GLY A 1 143 ? -10.421 0.614 -4.942 1.00 89.25 143 GLY A O 1
ATOM 1051 N N . THR A 1 144 ? -8.231 1.085 -5.033 1.00 90.44 144 THR A N 1
ATOM 1052 C CA . THR A 1 144 ? -7.814 -0.320 -4.950 1.00 90.44 144 THR A CA 1
ATOM 1053 C C . THR A 1 144 ? -8.206 -0.904 -3.593 1.00 90.44 144 THR A C 1
ATOM 1055 O O . THR A 1 144 ? -7.854 -0.357 -2.548 1.00 90.44 144 THR A O 1
ATOM 1058 N N . VAL A 1 145 ? -8.916 -2.033 -3.618 1.00 91.31 145 VAL A N 1
ATOM 1059 C CA . VAL A 1 145 ? -9.248 -2.803 -2.415 1.00 91.31 145 VAL A CA 1
ATOM 1060 C C . VAL A 1 145 ? -8.007 -3.558 -1.954 1.00 91.31 145 VAL A C 1
ATOM 1062 O O . VAL A 1 145 ? -7.390 -4.291 -2.729 1.00 91.31 145 VAL A O 1
ATOM 1065 N N . ILE A 1 146 ? -7.653 -3.365 -0.688 1.00 91.88 146 ILE A N 1
ATOM 1066 C CA . ILE A 1 146 ? -6.507 -3.988 -0.027 1.00 91.88 146 ILE A CA 1
ATOM 1067 C C . ILE A 1 146 ? -7.040 -4.720 1.195 1.00 91.88 146 ILE A C 1
ATOM 1069 O O . ILE A 1 146 ? -7.878 -4.193 1.926 1.00 91.88 146 ILE A O 1
ATOM 1073 N N . THR A 1 147 ? -6.542 -5.925 1.425 1.00 92.50 147 THR A N 1
ATOM 1074 C CA . THR A 1 147 ? -6.874 -6.712 2.609 1.00 92.50 147 THR A CA 1
ATOM 1075 C C . THR A 1 147 ? -5.832 -6.454 3.689 1.00 92.50 147 THR A C 1
ATOM 1077 O O . THR A 1 147 ? -4.640 -6.358 3.405 1.00 92.50 147 THR A O 1
ATOM 1080 N N . VAL A 1 148 ? -6.258 -6.352 4.944 1.00 91.81 148 VAL A N 1
ATOM 1081 C CA . VAL A 1 148 ? -5.345 -6.285 6.091 1.00 91.81 148 VAL A CA 1
ATOM 1082 C C . VAL A 1 148 ? -5.310 -7.648 6.757 1.00 91.81 148 VAL A C 1
ATOM 1084 O O . VAL A 1 148 ? -6.355 -8.174 7.131 1.00 91.81 148 VAL A O 1
ATOM 1087 N N . ILE A 1 149 ? -4.117 -8.218 6.911 1.00 90.81 149 ILE A N 1
ATOM 1088 C CA . ILE A 1 149 ? -3.922 -9.441 7.688 1.00 90.81 149 ILE A CA 1
ATOM 1089 C C . ILE A 1 149 ? -3.321 -9.035 9.025 1.00 90.81 149 ILE A C 1
ATOM 1091 O O . ILE A 1 149 ? -2.160 -8.626 9.105 1.00 90.81 149 ILE A O 1
ATOM 1095 N N . VAL A 1 150 ? -4.140 -9.132 10.069 1.00 90.19 150 VAL A N 1
ATOM 1096 C CA . VAL A 1 150 ? -3.742 -8.774 11.427 1.00 90.19 150 VAL A CA 1
ATOM 1097 C C . VAL A 1 150 ? -2.769 -9.826 11.956 1.00 90.19 150 VAL A C 1
ATOM 1099 O O . VAL A 1 150 ? -3.104 -11.003 12.059 1.00 90.19 150 VAL A O 1
ATOM 1102 N N . ALA A 1 151 ? -1.541 -9.405 12.260 1.00 87.69 151 ALA A N 1
ATOM 1103 C CA . ALA A 1 151 ? -0.461 -10.317 12.644 1.00 87.69 151 ALA A CA 1
ATOM 1104 C C . ALA A 1 151 ? -0.422 -10.628 14.153 1.00 87.69 151 ALA A C 1
ATOM 1106 O O . ALA A 1 151 ? 0.354 -11.479 14.589 1.00 87.69 151 ALA A O 1
ATOM 1107 N N . ARG A 1 152 ? -1.202 -9.903 14.959 1.00 89.44 152 ARG A N 1
ATOM 1108 C CA . ARG A 1 152 ? -1.225 -9.999 16.422 1.00 89.44 152 ARG A CA 1
ATOM 1109 C C . ARG A 1 152 ? -2.590 -9.631 16.971 1.00 89.44 152 ARG A C 1
ATOM 1111 O O . ARG A 1 152 ? -3.241 -8.742 16.434 1.00 89.44 152 ARG A O 1
ATOM 1118 N N . ASP A 1 153 ? -2.967 -10.250 18.078 1.00 89.62 153 ASP A N 1
ATOM 1119 C CA . ASP A 1 153 ? -4.188 -9.876 18.780 1.00 89.62 153 ASP A CA 1
ATOM 1120 C C . ASP A 1 153 ? -4.083 -8.436 19.297 1.00 89.62 153 ASP A C 1
ATOM 1122 O O . ASP A 1 153 ? -3.045 -8.010 19.816 1.00 89.62 153 ASP A O 1
ATOM 1126 N N . ILE A 1 154 ? -5.168 -7.685 19.133 1.00 87.81 154 ILE A N 1
ATOM 1127 C CA . ILE A 1 154 ? -5.299 -6.307 19.600 1.00 87.81 154 ILE A CA 1
ATOM 1128 C C . ILE A 1 154 ? -6.400 -6.304 20.651 1.00 87.81 154 ILE A C 1
ATOM 1130 O O . ILE A 1 154 ? -7.538 -6.675 20.368 1.00 87.81 154 ILE A O 1
ATOM 1134 N N . ASP A 1 155 ? -6.051 -5.902 21.869 1.00 87.38 155 ASP A N 1
ATOM 1135 C CA . ASP A 1 155 ? -6.988 -5.875 22.984 1.00 87.38 155 ASP A CA 1
ATOM 1136 C C . ASP A 1 155 ? -7.716 -4.526 23.059 1.00 87.38 155 ASP A C 1
ATOM 1138 O O . ASP A 1 155 ? -7.108 -3.474 23.268 1.00 87.38 155 ASP A O 1
ATOM 1142 N N . PHE A 1 156 ? -9.037 -4.581 22.904 1.00 85.06 156 PHE A N 1
ATOM 1143 C CA . PHE A 1 156 ? -9.947 -3.439 22.964 1.00 85.06 156 PHE A CA 1
ATOM 1144 C C . PHE A 1 156 ? -10.754 -3.378 24.276 1.00 85.06 156 PHE A C 1
ATOM 1146 O O . PHE A 1 156 ? -11.581 -2.481 24.447 1.00 85.06 156 PHE A O 1
ATOM 1153 N N . SER A 1 157 ? -10.497 -4.284 25.227 1.00 83.00 157 SER A N 1
ATOM 1154 C CA . SER A 1 157 ? -11.237 -4.401 26.496 1.00 83.00 157 SER A CA 1
ATOM 1155 C C . SER A 1 157 ? -11.202 -3.142 27.365 1.00 83.00 157 SER A C 1
ATOM 1157 O O . SER A 1 157 ? -12.133 -2.874 28.116 1.00 83.00 157 SER A O 1
ATOM 1159 N N . SER A 1 158 ? -10.140 -2.340 27.255 1.00 81.50 158 SER A N 1
ATOM 1160 C CA . SER A 1 158 ? -10.007 -1.087 28.009 1.00 81.50 158 SER A CA 1
ATOM 1161 C C . SER A 1 158 ? -10.911 0.044 27.506 1.00 81.50 158 SER A C 1
ATOM 1163 O O . SER A 1 158 ? -11.058 1.052 28.196 1.00 81.50 158 SER A O 1
ATOM 1165 N N . VAL A 1 159 ? -11.493 -0.103 26.312 1.00 80.62 159 VAL A N 1
ATOM 1166 C CA . VAL A 1 159 ? -12.260 0.957 25.644 1.00 80.62 159 VAL A CA 1
ATOM 1167 C C . VAL A 1 159 ? -13.709 0.553 25.388 1.00 80.62 159 VAL A C 1
ATOM 1169 O O . VAL A 1 159 ? -14.593 1.406 25.424 1.00 80.62 159 VAL A O 1
ATOM 1172 N N . PHE A 1 160 ? -13.964 -0.736 25.167 1.00 77.00 160 PHE A N 1
ATOM 1173 C CA . PHE A 1 160 ? -15.306 -1.268 24.959 1.00 77.00 160 PHE A CA 1
ATOM 1174 C C . PHE A 1 160 ? -15.779 -2.021 26.203 1.00 77.00 160 PHE A C 1
ATOM 1176 O O . PHE A 1 160 ? -15.142 -2.975 26.644 1.00 77.00 160 PHE A O 1
ATOM 1183 N N . GLU A 1 161 ? -16.923 -1.609 26.747 1.00 70.88 161 GLU A N 1
ATOM 1184 C CA . GLU A 1 161 ? -17.626 -2.333 27.805 1.00 70.88 161 GLU A CA 1
ATOM 1185 C C . GLU A 1 161 ? -18.853 -3.010 27.183 1.00 70.88 161 GLU A C 1
ATOM 1187 O O . GLU A 1 161 ? -19.756 -2.335 26.683 1.00 70.88 161 GLU A O 1
ATOM 1192 N N . ASN A 1 162 ? -18.876 -4.346 27.180 1.00 63.38 162 ASN A N 1
ATOM 1193 C CA . ASN A 1 162 ? -20.041 -5.103 26.728 1.00 63.38 162 ASN A CA 1
ATOM 1194 C C . ASN A 1 162 ? -21.145 -4.949 27.780 1.00 63.38 162 ASN A C 1
ATOM 1196 O O . ASN A 1 162 ? -21.028 -5.492 28.880 1.00 63.38 162 ASN A O 1
ATOM 1200 N N . ARG A 1 163 ? -22.186 -4.179 27.455 1.00 56.66 163 ARG A N 1
ATOM 1201 C CA . ARG A 1 163 ? -23.361 -3.978 28.309 1.00 56.66 163 ARG A CA 1
ATOM 1202 C C . ARG A 1 163 ? -24.560 -4.778 27.835 1.00 56.66 163 ARG A C 1
ATOM 1204 O O . ARG A 1 163 ? -24.788 -4.810 26.608 1.00 56.66 163 ARG A O 1
#

pLDDT: mean 81.73, std 12.2, range [46.06, 94.75]